Protein AF-A0A3D0SUP3-F1 (afdb_monomer)

Radius of gyration: 14.82 Å; Cα contacts (8 Å, |Δi|>4): 157; chains: 1; bounding box: 38×31×35 Å

Foldseek 3Di:
DQPPQLVVLVVCVVVVVLVVSLVSLVVVVVVCVVVVHQDDLSSLLSNLVSCVSVVVNVSNVVSLVSSVVVCVVCVVVVHDDDLVSQLSSLQVVLVVCVVVVNNVVSLVSLVVSLVSLVPDPVSVVVNVVSVVSNVVD

Sequence (137 aa):
MEVTAEPAIRWLGGQFRYPEAAKLAQQAMACLDRHQVEIPLALLRVAGEACVQVGDTPTARGAYQRALGRLDDLQTQGQTPDTEDHAYLLAVHGRLLIQDGEPDRALEFLEQAKQLLSTDQRFRREHSIVLGDIARI

Mean predicted aligned error: 4.1 Å

Solvent-accessible surface area (backbone atoms only — not comparable to full-atom values): 7253 Å² total; per-residue (Å²): 133,86,81,57,60,53,63,48,32,52,50,30,48,77,67,71,36,31,70,60,15,24,52,50,31,54,50,49,52,52,51,31,56,74,68,72,42,84,77,54,59,69,42,26,52,54,30,18,51,24,18,50,74,66,67,38,53,70,62,15,51,54,27,46,54,53,36,51,56,49,50,54,51,34,51,75,70,72,43,83,72,60,64,65,63,50,26,50,50,30,38,52,48,17,54,48,28,43,76,73,71,36,48,75,65,14,48,58,33,30,51,50,21,38,57,60,30,69,76,42,80,89,33,52,66,62,32,51,51,38,53,55,54,62,75,70,109

pLDDT: mean 91.61, std 8.01, range [41.69, 98.12]

Structure (mmCIF, N/CA/C/O backbone):
data_AF-A0A3D0SUP3-F1
#
_entry.id   AF-A0A3D0SUP3-F1
#
loop_
_atom_site.group_PDB
_atom_site.id
_atom_site.type_symbol
_atom_site.label_atom_id
_atom_site.label_alt_id
_atom_site.label_comp_id
_atom_site.label_asym_id
_atom_site.label_entity_id
_atom_site.label_seq_id
_atom_site.pdbx_PDB_ins_code
_atom_site.Cartn_x
_atom_site.Cartn_y
_atom_site.Cartn_z
_atom_site.occupancy
_atom_site.B_iso_or_equiv
_atom_site.auth_seq_id
_atom_site.auth_comp_id
_atom_site.auth_asym_id
_atom_site.auth_atom_id
_atom_site.pdbx_PDB_model_num
ATOM 1 N N . MET A 1 1 ? 19.799 -7.967 -6.592 1.00 44.19 1 MET A N 1
ATOM 2 C CA . MET A 1 1 ? 19.411 -6.738 -7.331 1.00 44.19 1 MET A CA 1
ATOM 3 C C . MET A 1 1 ? 18.230 -6.026 -6.649 1.00 44.19 1 MET A C 1
ATOM 5 O O . MET A 1 1 ? 17.455 -5.353 -7.311 1.00 44.19 1 MET A O 1
ATOM 9 N N . GLU A 1 2 ? 18.096 -6.122 -5.323 1.00 41.69 2 GLU A N 1
ATOM 10 C CA . GLU A 1 2 ? 16.903 -5.650 -4.592 1.00 41.69 2 GLU A CA 1
ATOM 11 C C . GLU A 1 2 ? 16.929 -4.159 -4.214 1.00 41.69 2 GLU A C 1
ATOM 13 O O . GLU A 1 2 ? 15.942 -3.641 -3.715 1.00 41.69 2 GLU A O 1
ATOM 18 N N . VAL A 1 3 ? 18.021 -3.434 -4.480 1.00 48.75 3 VAL A N 1
ATOM 19 C CA . VAL A 1 3 ? 18.265 -2.115 -3.857 1.00 48.75 3 VAL A CA 1
ATOM 20 C C . VAL A 1 3 ? 17.957 -0.916 -4.777 1.00 48.75 3 VAL A C 1
ATOM 22 O O . VAL A 1 3 ? 18.081 0.226 -4.355 1.00 48.75 3 VAL A O 1
ATOM 25 N N . THR A 1 4 ? 17.550 -1.109 -6.039 1.00 75.19 4 THR A N 1
ATOM 26 C CA . THR A 1 4 ? 17.494 0.020 -7.000 1.00 75.19 4 THR A CA 1
ATOM 27 C C . THR A 1 4 ? 16.101 0.517 -7.369 1.00 75.19 4 THR A C 1
ATOM 29 O O . THR A 1 4 ? 15.959 1.701 -7.662 1.00 75.19 4 THR A O 1
ATOM 32 N N . ALA A 1 5 ? 15.073 -0.335 -7.376 1.00 88.44 5 ALA A N 1
ATOM 33 C CA . ALA A 1 5 ? 13.776 0.059 -7.931 1.00 88.44 5 ALA A CA 1
ATOM 34 C C . ALA A 1 5 ? 12.987 0.983 -6.994 1.00 88.44 5 ALA A C 1
ATOM 36 O O . ALA A 1 5 ? 12.554 2.048 -7.420 1.00 88.44 5 ALA A O 1
ATOM 37 N N . GLU A 1 6 ? 12.831 0.612 -5.721 1.00 92.31 6 GLU A N 1
ATOM 38 C CA . GLU A 1 6 ? 12.016 1.374 -4.765 1.00 92.31 6 GLU A CA 1
ATOM 39 C C . GLU A 1 6 ? 12.529 2.815 -4.555 1.00 92.31 6 GLU A C 1
ATOM 41 O O . GLU A 1 6 ? 11.752 3.749 -4.796 1.00 92.31 6 GLU A O 1
ATOM 46 N N . PRO A 1 7 ? 13.827 3.048 -4.274 1.00 93.19 7 PRO A N 1
ATOM 47 C CA . PRO A 1 7 ? 14.354 4.407 -4.161 1.00 93.19 7 PRO A CA 1
ATOM 48 C C . PRO A 1 7 ? 14.241 5.211 -5.465 1.00 93.19 7 PRO A C 1
ATOM 50 O O .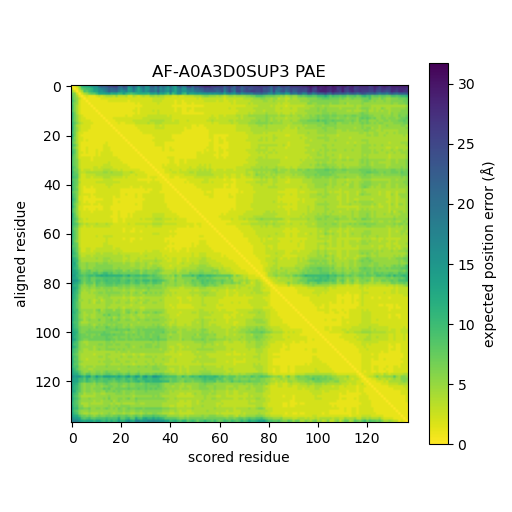 PRO A 1 7 ? 13.971 6.412 -5.430 1.00 93.19 7 PRO A O 1
ATOM 53 N N . ALA A 1 8 ? 14.411 4.567 -6.627 1.00 95.25 8 ALA A N 1
ATOM 54 C CA . ALA A 1 8 ? 14.288 5.231 -7.925 1.00 95.25 8 ALA A CA 1
ATOM 55 C C . ALA A 1 8 ? 12.841 5.644 -8.234 1.00 95.25 8 ALA A C 1
ATOM 57 O O . ALA A 1 8 ? 12.618 6.743 -8.743 1.00 95.25 8 ALA A O 1
ATOM 58 N N . ILE A 1 9 ? 11.857 4.805 -7.893 1.00 96.38 9 ILE A N 1
ATOM 59 C CA . ILE A 1 9 ? 10.429 5.126 -8.029 1.00 96.38 9 ILE A CA 1
ATOM 60 C C . ILE A 1 9 ? 10.084 6.330 -7.147 1.00 96.38 9 ILE A C 1
ATOM 62 O O . ILE A 1 9 ? 9.486 7.290 -7.638 1.00 96.38 9 ILE A O 1
ATOM 66 N N . ARG A 1 10 ? 10.523 6.329 -5.878 1.00 93.94 10 ARG A N 1
ATOM 67 C CA . ARG A 1 10 ? 10.323 7.469 -4.964 1.00 93.94 10 ARG A CA 1
ATOM 68 C C . ARG A 1 10 ? 10.961 8.744 -5.505 1.00 93.94 10 ARG A C 1
ATOM 70 O O . ARG A 1 10 ? 10.321 9.794 -5.506 1.00 93.94 10 ARG A O 1
ATOM 77 N N . TRP A 1 11 ? 12.195 8.657 -6.002 1.00 95.56 11 TRP A N 1
ATOM 78 C CA . TRP A 1 11 ? 12.887 9.803 -6.585 1.00 95.56 11 TRP A CA 1
ATOM 79 C C . TRP A 1 11 ? 12.135 10.369 -7.796 1.00 95.56 11 TRP A C 1
ATOM 81 O O . TRP A 1 11 ? 11.898 11.574 -7.848 1.00 95.56 11 TRP A O 1
ATOM 91 N N . LEU A 1 12 ? 11.688 9.519 -8.730 1.00 97.00 12 LEU A N 1
ATOM 92 C CA . LEU A 1 12 ? 10.888 9.946 -9.886 1.00 97.00 12 LEU A CA 1
ATOM 93 C C . LEU A 1 12 ? 9.582 10.626 -9.453 1.00 97.00 12 LEU A C 1
ATOM 95 O O . LEU A 1 12 ? 9.250 11.691 -9.975 1.00 97.00 12 LEU A O 1
ATOM 99 N N . GLY A 1 13 ? 8.881 10.061 -8.466 1.00 94.62 13 GLY A N 1
ATOM 100 C CA . GLY A 1 13 ? 7.677 10.663 -7.889 1.00 94.62 13 GLY A CA 1
ATOM 101 C C . GLY A 1 13 ? 7.942 12.035 -7.262 1.00 94.62 13 GLY A C 1
ATOM 102 O O . GLY A 1 13 ? 7.185 12.974 -7.499 1.00 94.62 13 GLY A O 1
ATOM 103 N N . GLY A 1 14 ? 9.059 12.189 -6.545 1.00 94.25 14 GLY A N 1
ATOM 104 C CA . GLY A 1 14 ? 9.500 13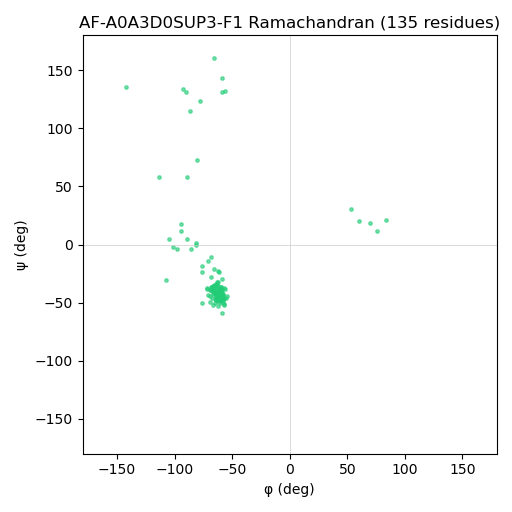.472 -5.987 1.00 94.25 14 GLY A CA 1
ATOM 105 C C . GLY A 1 14 ? 9.874 14.520 -7.042 1.00 94.25 14 GLY A C 1
ATOM 106 O O . GLY A 1 14 ? 9.853 15.712 -6.753 1.00 94.25 14 GLY A O 1
ATOM 107 N N . GLN A 1 15 ? 10.183 14.092 -8.269 1.00 96.69 15 GLN A N 1
ATOM 108 C CA . GLN A 1 15 ? 10.399 14.964 -9.430 1.00 96.69 15 GLN A CA 1
ATOM 109 C C . GLN A 1 15 ? 9.134 15.149 -10.288 1.00 96.69 15 GLN A C 1
ATOM 111 O O . GLN A 1 15 ? 9.231 15.658 -11.402 1.00 96.69 15 GLN A O 1
ATOM 116 N N . PHE A 1 16 ? 7.956 14.732 -9.804 1.00 95.69 16 PHE A N 1
ATOM 117 C CA . PHE A 1 16 ? 6.678 14.793 -10.530 1.00 95.69 16 PHE A CA 1
ATOM 118 C C . PHE A 1 16 ? 6.666 13.989 -11.848 1.00 95.69 16 PHE A C 1
ATOM 120 O O . PHE A 1 16 ? 5.822 14.199 -12.719 1.00 95.69 16 PHE A O 1
ATOM 127 N N . ARG A 1 17 ? 7.583 13.025 -11.999 1.00 97.94 17 ARG A N 1
ATOM 128 C CA . ARG A 1 17 ? 7.706 12.144 -13.173 1.00 97.94 17 ARG A CA 1
ATOM 129 C C . ARG A 1 17 ? 6.846 10.893 -13.009 1.00 97.94 17 ARG A C 1
ATOM 131 O O . ARG A 1 17 ? 7.344 9.766 -12.977 1.00 97.94 17 ARG A O 1
ATOM 138 N N . TYR A 1 18 ? 5.545 11.106 -12.821 1.00 97.00 18 TYR A N 1
ATOM 139 C CA . TYR A 1 18 ? 4.597 10.047 -12.466 1.00 97.00 18 TYR A CA 1
ATOM 140 C C . TYR A 1 18 ? 4.474 8.935 -13.519 1.00 97.00 18 TYR A C 1
ATOM 142 O O . TYR A 1 18 ? 4.508 7.768 -13.124 1.00 97.00 18 TYR A O 1
ATOM 150 N N . PRO A 1 19 ? 4.409 9.229 -14.837 1.00 98.12 19 PRO A N 1
ATOM 151 C CA . PRO A 1 19 ? 4.370 8.182 -15.857 1.00 98.12 19 PRO A CA 1
ATOM 152 C C . PRO A 1 19 ? 5.603 7.275 -15.823 1.00 98.12 19 PRO A C 1
ATOM 154 O O . PRO A 1 19 ? 5.486 6.055 -15.942 1.00 98.12 19 PRO A O 1
ATOM 157 N N . GLU A 1 20 ? 6.794 7.842 -15.621 1.00 98.12 20 GLU A N 1
ATOM 158 C CA . GLU A 1 20 ? 8.022 7.057 -15.520 1.00 98.12 20 GLU A CA 1
ATOM 159 C C . GLU A 1 20 ? 8.104 6.264 -14.217 1.00 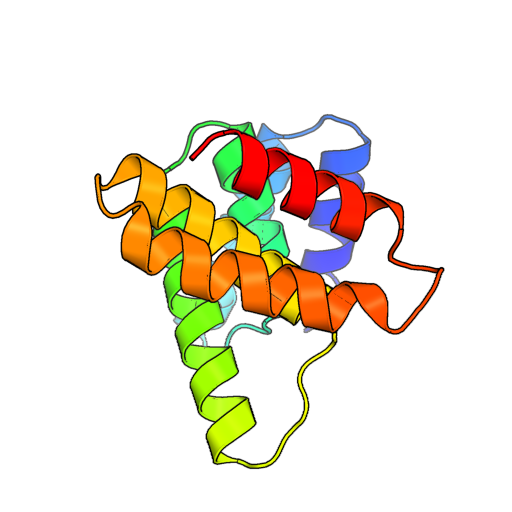98.12 20 GLU A C 1
ATOM 161 O O . GLU A 1 20 ? 8.539 5.113 -14.247 1.00 98.12 20 GLU A O 1
ATOM 166 N N . ALA A 1 21 ? 7.658 6.840 -13.096 1.00 97.75 21 ALA A N 1
ATOM 167 C CA . ALA A 1 21 ? 7.588 6.140 -11.817 1.00 97.75 21 ALA A CA 1
ATOM 168 C C . ALA A 1 21 ? 6.667 4.912 -11.907 1.00 97.75 21 ALA A C 1
ATOM 170 O O . ALA A 1 21 ? 7.072 3.813 -11.527 1.00 97.75 21 ALA A O 1
ATOM 171 N N . ALA A 1 22 ? 5.467 5.076 -12.474 1.00 97.88 22 ALA A N 1
ATOM 172 C CA . ALA A 1 22 ? 4.500 3.992 -12.646 1.00 97.88 22 ALA A CA 1
ATOM 173 C C . ALA A 1 22 ? 5.031 2.903 -13.587 1.00 97.88 22 ALA A C 1
ATOM 175 O O . ALA A 1 22 ? 4.957 1.713 -13.279 1.00 97.88 22 ALA A O 1
ATOM 176 N N . LYS A 1 23 ? 5.654 3.301 -14.704 1.00 97.94 23 LYS A N 1
ATOM 177 C CA . LYS A 1 23 ? 6.277 2.358 -15.638 1.00 97.94 23 LYS A CA 1
ATOM 178 C C . LYS A 1 23 ? 7.394 1.552 -14.972 1.00 97.94 23 LYS A C 1
ATOM 180 O O . LYS A 1 23 ? 7.442 0.334 -15.135 1.00 97.94 23 LYS A O 1
ATOM 185 N N . LEU A 1 24 ? 8.280 2.209 -14.220 1.00 97.38 24 LEU A N 1
ATOM 186 C CA . LEU A 1 24 ? 9.366 1.533 -13.509 1.00 97.38 24 LEU A CA 1
ATOM 187 C C . LEU A 1 24 ? 8.823 0.578 -12.440 1.00 97.38 24 LEU A C 1
ATOM 189 O O . LEU A 1 24 ? 9.303 -0.549 -12.333 1.00 97.38 24 LEU A O 1
ATOM 193 N N . ALA A 1 25 ? 7.799 0.997 -11.696 1.00 96.88 25 ALA A N 1
ATOM 194 C CA . ALA A 1 25 ? 7.118 0.165 -10.714 1.00 96.88 25 ALA A CA 1
ATOM 195 C C . ALA A 1 25 ? 6.551 -1.121 -11.330 1.00 96.88 25 ALA A C 1
ATOM 197 O O . ALA A 1 25 ? 6.868 -2.218 -10.871 1.00 96.88 25 ALA A O 1
ATOM 198 N N . GLN A 1 26 ? 5.780 -1.002 -12.412 1.00 97.25 26 GLN A N 1
ATOM 199 C CA . GLN A 1 26 ? 5.224 -2.151 -13.132 1.00 97.25 26 GLN A CA 1
ATOM 200 C C . GLN A 1 26 ? 6.320 -3.088 -13.652 1.00 97.25 26 GLN A C 1
ATOM 202 O O . GLN A 1 26 ? 6.219 -4.306 -13.510 1.00 97.25 26 GLN A O 1
ATOM 207 N N . GLN A 1 27 ? 7.393 -2.532 -14.222 1.00 96.88 27 GLN A N 1
ATOM 208 C CA . GLN A 1 27 ? 8.522 -3.315 -14.725 1.00 96.88 27 GLN A CA 1
ATOM 209 C C . GLN A 1 27 ? 9.262 -4.055 -13.608 1.00 96.88 27 GLN A C 1
ATOM 211 O O . GLN A 1 27 ? 9.635 -5.213 -13.794 1.00 96.88 27 GLN A O 1
ATOM 216 N N . ALA A 1 28 ? 9.461 -3.412 -12.458 1.00 96.19 28 ALA A N 1
ATOM 217 C CA . ALA A 1 28 ? 10.099 -4.023 -11.301 1.00 96.19 28 ALA A CA 1
ATOM 218 C C . ALA A 1 28 ? 9.252 -5.175 -10.744 1.00 96.19 28 ALA A C 1
ATOM 220 O O . ALA A 1 28 ? 9.779 -6.272 -10.556 1.00 96.19 28 ALA A O 1
ATOM 221 N N . MET A 1 29 ? 7.943 -4.961 -10.566 1.00 95.94 29 MET A N 1
ATOM 222 C CA . MET A 1 29 ? 7.031 -6.011 -10.105 1.00 95.94 29 MET A CA 1
ATOM 223 C C . MET A 1 29 ? 6.998 -7.195 -11.079 1.00 95.94 29 MET A C 1
ATOM 225 O O . MET A 1 29 ? 7.226 -8.330 -10.672 1.00 95.94 29 MET A O 1
ATOM 229 N N . ALA A 1 30 ? 6.836 -6.932 -12.379 1.00 95.88 30 ALA A N 1
ATOM 230 C CA . ALA A 1 30 ? 6.818 -7.977 -13.401 1.00 95.88 30 ALA A CA 1
ATOM 231 C C . ALA A 1 30 ? 8.147 -8.749 -13.498 1.00 95.88 30 ALA A C 1
ATOM 233 O O . ALA A 1 30 ? 8.158 -9.932 -13.841 1.00 95.88 30 ALA A O 1
ATOM 234 N N . CYS A 1 31 ? 9.277 -8.089 -13.224 1.00 95.50 31 CYS A N 1
ATOM 235 C CA . CYS A 1 31 ? 10.584 -8.737 -13.171 1.00 95.50 31 CYS A CA 1
ATOM 236 C C . CYS A 1 31 ? 10.647 -9.747 -12.019 1.00 95.50 31 CYS A C 1
ATOM 238 O O . CYS A 1 31 ? 10.990 -10.906 -12.243 1.00 95.50 31 CYS A O 1
ATOM 240 N N . LEU A 1 32 ? 10.266 -9.331 -10.810 1.00 94.69 32 LEU A N 1
ATOM 241 C CA . LEU A 1 32 ? 10.265 -10.203 -9.634 1.00 94.69 32 LEU A CA 1
ATOM 242 C C . LEU A 1 32 ? 9.279 -11.364 -9.795 1.00 94.69 32 LEU A C 1
ATOM 244 O O . LEU A 1 32 ? 9.663 -12.511 -9.578 1.00 94.69 32 LEU A O 1
ATOM 248 N N . ASP A 1 33 ? 8.075 -11.092 -10.307 1.00 94.81 33 ASP A N 1
ATOM 249 C CA . ASP A 1 33 ? 7.071 -12.121 -10.598 1.00 94.81 33 ASP A CA 1
ATOM 250 C C . ASP A 1 33 ? 7.592 -13.166 -11.592 1.00 94.81 33 ASP A C 1
ATOM 252 O O . ASP A 1 33 ? 7.457 -14.370 -11.368 1.00 94.81 33 ASP A O 1
ATOM 256 N N . ARG A 1 34 ? 8.258 -12.730 -12.671 1.00 96.62 34 ARG A N 1
ATOM 257 C CA . ARG A 1 34 ? 8.864 -13.640 -13.656 1.00 96.62 34 ARG A CA 1
ATOM 258 C C . ARG A 1 34 ? 9.913 -14.553 -13.027 1.00 96.62 34 ARG A C 1
ATOM 260 O O . ARG A 1 34 ? 10.043 -15.703 -13.437 1.00 96.62 34 ARG A O 1
ATOM 267 N N . HIS A 1 35 ? 10.670 -14.034 -12.069 1.00 95.06 35 HIS A N 1
ATOM 268 C CA . HIS A 1 35 ? 11.704 -14.784 -11.365 1.00 95.06 35 HIS A CA 1
ATOM 269 C C . HIS A 1 35 ? 11.182 -15.515 -10.123 1.00 95.06 35 HIS A C 1
ATOM 271 O O . HIS A 1 35 ? 11.984 -16.130 -9.427 1.00 95.06 35 HIS A O 1
ATOM 277 N N . GLN A 1 36 ? 9.866 -15.479 -9.867 1.00 93.81 36 GLN A N 1
ATOM 278 C CA . GLN A 1 36 ? 9.229 -16.062 -8.682 1.00 93.81 36 GLN A CA 1
ATOM 279 C C . GLN A 1 36 ? 9.872 -15.581 -7.373 1.00 93.81 36 GLN A C 1
ATOM 281 O O . GLN A 1 36 ? 9.924 -16.304 -6.381 1.00 93.81 36 GLN A O 1
ATOM 286 N N . VAL A 1 37 ? 10.384 -14.350 -7.386 1.00 91.75 37 VAL A N 1
ATOM 287 C CA . VAL A 1 37 ? 10.932 -13.693 -6.205 1.00 91.75 37 VAL A CA 1
ATOM 288 C C . VAL A 1 37 ? 9.797 -12.938 -5.539 1.00 91.75 37 VAL A C 1
ATOM 290 O O . VAL A 1 37 ? 9.057 -12.199 -6.192 1.00 91.75 37 VAL A O 1
ATOM 293 N N . GLU A 1 38 ? 9.660 -13.127 -4.232 1.00 90.06 38 GLU A N 1
ATOM 294 C CA . GLU A 1 38 ? 8.684 -12.394 -3.442 1.0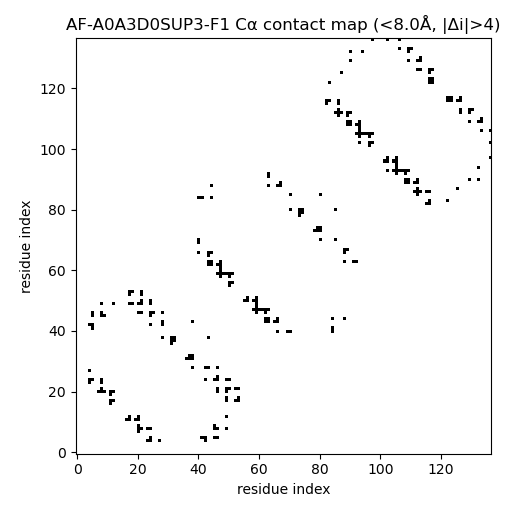0 90.06 38 GLU A CA 1
ATOM 295 C C . GLU A 1 38 ? 8.938 -10.884 -3.544 1.00 90.06 38 GLU A C 1
ATOM 297 O O . GLU A 1 38 ? 10.067 -10.416 -3.395 1.00 90.06 38 GLU A O 1
ATOM 302 N N . ILE A 1 39 ? 7.887 -10.111 -3.822 1.00 91.56 39 ILE A N 1
ATOM 303 C CA . ILE A 1 39 ? 8.018 -8.661 -3.958 1.00 91.56 39 ILE A CA 1
ATOM 304 C C . ILE A 1 39 ? 8.101 -8.036 -2.562 1.00 91.56 39 ILE A C 1
ATOM 306 O O . ILE A 1 39 ? 7.164 -8.207 -1.778 1.00 91.56 39 ILE A O 1
ATOM 310 N N . PRO A 1 40 ? 9.160 -7.265 -2.253 1.00 89.19 40 PRO A N 1
ATOM 311 C CA . PRO A 1 40 ? 9.271 -6.589 -0.970 1.00 89.19 40 PRO A CA 1
ATOM 312 C C . PRO A 1 40 ? 8.103 -5.635 -0.717 1.00 89.19 40 PRO A C 1
ATOM 314 O O . PRO A 1 40 ? 7.651 -4.924 -1.619 1.00 89.19 40 PRO A O 1
ATOM 317 N N . LEU A 1 41 ? 7.670 -5.560 0.541 1.00 88.94 41 LEU A N 1
ATOM 318 C CA . LEU A 1 41 ? 6.547 -4.730 0.978 1.00 88.94 41 LEU A CA 1
ATOM 319 C C . LEU A 1 41 ? 6.714 -3.249 0.586 1.00 88.94 41 LEU A C 1
ATOM 321 O O . LEU A 1 41 ? 5.804 -2.647 0.015 1.00 88.94 41 LEU A O 1
ATOM 325 N N . ALA A 1 42 ? 7.912 -2.695 0.791 1.00 88.50 42 ALA A N 1
ATOM 326 C CA . ALA A 1 42 ? 8.241 -1.323 0.409 1.00 88.50 42 ALA A CA 1
ATOM 327 C C . ALA A 1 42 ? 8.080 -1.074 -1.103 1.00 88.50 42 ALA A C 1
ATOM 329 O O . ALA A 1 42 ? 7.619 -0.004 -1.506 1.00 88.50 42 ALA A O 1
ATOM 330 N N . LEU A 1 43 ? 8.409 -2.062 -1.949 1.00 92.38 43 LEU A N 1
ATOM 331 C CA . LEU A 1 43 ? 8.238 -1.956 -3.399 1.00 92.38 43 LEU A CA 1
ATOM 332 C C . LEU A 1 43 ? 6.756 -1.992 -3.788 1.00 92.38 43 LEU A C 1
ATOM 334 O O . LEU A 1 43 ? 6.333 -1.178 -4.606 1.00 92.38 43 LEU A O 1
ATOM 338 N N . LEU A 1 44 ? 5.959 -2.882 -3.187 1.00 93.38 44 LEU A N 1
ATOM 339 C CA . LEU A 1 44 ? 4.510 -2.926 -3.417 1.00 93.38 44 LEU A CA 1
ATOM 340 C C . LEU A 1 44 ? 3.844 -1.598 -3.040 1.00 93.38 44 LEU A C 1
ATOM 342 O O . LEU A 1 44 ? 3.005 -1.099 -3.791 1.00 93.38 44 LEU A O 1
ATOM 346 N N . ARG A 1 45 ? 4.271 -0.987 -1.927 1.00 91.38 45 ARG A N 1
ATOM 347 C CA . ARG A 1 45 ? 3.782 0.324 -1.493 1.00 91.38 45 ARG A CA 1
ATOM 348 C C . ARG A 1 45 ? 4.035 1.405 -2.541 1.00 91.38 45 ARG A C 1
ATOM 350 O O . ARG A 1 45 ? 3.091 2.031 -3.020 1.00 91.38 45 ARG A O 1
ATOM 357 N N . VAL A 1 46 ? 5.299 1.618 -2.915 1.00 93.19 46 VAL A N 1
ATOM 358 C CA . VAL A 1 46 ? 5.655 2.699 -3.853 1.00 93.19 46 VAL A CA 1
ATOM 359 C C . VAL A 1 46 ? 5.135 2.431 -5.263 1.00 93.19 46 VAL A C 1
ATOM 361 O O . VAL A 1 46 ? 4.851 3.370 -6.005 1.00 93.19 46 VAL A O 1
ATOM 364 N N . ALA A 1 47 ? 4.975 1.161 -5.641 1.00 95.12 47 ALA A N 1
ATOM 365 C CA . ALA A 1 47 ? 4.366 0.786 -6.906 1.00 95.12 47 ALA A CA 1
ATOM 366 C C . ALA A 1 47 ? 2.881 1.147 -6.946 1.00 95.12 47 ALA A C 1
ATOM 368 O O . ALA A 1 47 ? 2.426 1.753 -7.920 1.00 95.12 47 ALA A O 1
ATOM 369 N N . GLY A 1 48 ? 2.145 0.827 -5.879 1.00 94.12 48 GLY A N 1
ATOM 370 C CA . GLY A 1 48 ? 0.753 1.228 -5.733 1.00 94.12 48 GLY A CA 1
ATOM 371 C C . GLY A 1 48 ? 0.593 2.746 -5.790 1.00 94.12 48 GLY A C 1
ATOM 372 O O . GLY A 1 48 ? -0.237 3.245 -6.549 1.00 94.12 48 GLY A O 1
ATOM 373 N N . GLU A 1 49 ? 1.438 3.486 -5.068 1.00 92.69 49 GLU A N 1
ATOM 374 C CA . GLU A 1 49 ? 1.444 4.954 -5.075 1.00 92.69 49 GLU A CA 1
ATOM 375 C C . GLU A 1 49 ? 1.643 5.519 -6.477 1.00 92.69 49 GLU A C 1
ATOM 377 O O . GLU A 1 49 ? 0.856 6.350 -6.934 1.00 92.69 49 GLU A O 1
ATOM 382 N N . ALA A 1 50 ? 2.678 5.048 -7.174 1.00 95.81 50 ALA A N 1
ATOM 383 C CA . ALA A 1 50 ? 2.999 5.511 -8.514 1.00 95.81 50 ALA A CA 1
ATOM 384 C C . ALA A 1 50 ? 1.853 5.235 -9.501 1.00 95.81 50 ALA A C 1
ATOM 386 O O . ALA A 1 50 ? 1.532 6.096 -10.319 1.00 95.81 50 ALA A O 1
ATOM 387 N N . CYS A 1 51 ? 1.194 4.077 -9.392 1.00 96.25 51 CYS A N 1
ATOM 388 C CA . CYS A 1 51 ? 0.051 3.726 -10.235 1.00 96.25 51 CYS A CA 1
ATOM 389 C C . CYS A 1 51 ? -1.180 4.601 -9.939 1.00 96.25 51 CYS A C 1
ATOM 391 O O . CYS A 1 51 ? -1.843 5.056 -10.872 1.00 96.25 51 CYS A O 1
ATOM 393 N N . VAL A 1 52 ? -1.448 4.931 -8.667 1.00 92.69 52 VAL A N 1
ATOM 394 C CA . VAL A 1 52 ? -2.520 5.878 -8.298 1.00 92.69 52 VAL A CA 1
ATOM 395 C C . VAL A 1 52 ? -2.286 7.254 -8.922 1.00 92.69 52 VAL A C 1
ATOM 397 O O . VAL A 1 52 ? -3.227 7.839 -9.455 1.00 92.69 52 VAL A O 1
ATOM 400 N N . GLN A 1 53 ? -1.047 7.762 -8.910 1.00 93.94 53 GLN A N 1
ATOM 401 C CA . GLN A 1 53 ? -0.722 9.090 -9.459 1.00 93.94 53 GLN A CA 1
ATOM 402 C C . GLN A 1 53 ? -1.011 9.225 -10.960 1.00 93.94 53 GLN A C 1
ATOM 404 O O . GLN A 1 53 ? -1.215 10.334 -11.448 1.00 93.94 53 GLN A O 1
ATOM 409 N N . VAL A 1 54 ? -1.045 8.112 -11.694 1.00 96.38 54 VAL A N 1
ATOM 410 C CA . VAL A 1 54 ? -1.361 8.090 -13.131 1.00 96.38 54 VAL A CA 1
ATOM 411 C C . VAL A 1 54 ? -2.770 7.573 -13.432 1.00 96.38 54 VAL A C 1
ATOM 413 O O . VAL A 1 54 ? -3.127 7.421 -14.597 1.00 96.38 54 VAL A O 1
ATOM 416 N N . GLY A 1 55 ? -3.579 7.303 -12.403 1.00 92.94 55 GLY A N 1
ATOM 417 C CA . GLY A 1 55 ? -4.940 6.784 -12.553 1.00 92.94 55 GLY A CA 1
ATOM 418 C C . GLY A 1 55 ? -5.028 5.295 -12.912 1.00 92.94 55 GLY A C 1
ATOM 419 O O . GLY A 1 55 ? -6.114 4.823 -13.243 1.00 92.94 55 GLY A O 1
ATOM 420 N N . ASP A 1 56 ? -3.931 4.537 -12.823 1.00 95.06 56 ASP A N 1
ATOM 421 C CA . ASP A 1 56 ? -3.929 3.081 -13.010 1.00 95.06 56 ASP A CA 1
ATOM 422 C C . ASP A 1 56 ? -4.400 2.380 -11.726 1.00 95.06 56 ASP A C 1
ATOM 424 O O . ASP A 1 56 ? -3.631 1.807 -10.946 1.00 95.06 56 ASP A O 1
ATOM 428 N N . THR A 1 57 ? -5.705 2.486 -11.478 1.00 89.94 57 THR A N 1
ATOM 429 C CA . THR A 1 57 ? -6.347 1.932 -10.285 1.00 89.94 57 THR A CA 1
ATOM 430 C C . THR A 1 57 ? -6.308 0.400 -10.213 1.00 89.94 57 THR A C 1
ATOM 432 O O . THR A 1 57 ? -6.118 -0.098 -9.099 1.00 89.94 57 THR A O 1
ATOM 435 N N . PRO A 1 58 ? -6.414 -0.381 -11.315 1.00 92.56 58 PRO A N 1
ATOM 436 C CA . PRO A 1 58 ? -6.313 -1.838 -11.235 1.00 92.56 58 PRO A CA 1
ATOM 437 C C . PRO A 1 58 ? -4.936 -2.312 -10.763 1.00 92.56 58 PRO A C 1
ATOM 439 O O . PRO A 1 58 ? -4.856 -3.125 -9.840 1.00 92.56 58 PRO A O 1
ATOM 442 N N . THR A 1 59 ? -3.850 -1.777 -11.336 1.00 93.56 59 THR A N 1
ATOM 443 C CA . THR A 1 59 ? -2.490 -2.159 -10.925 1.00 93.56 59 THR A CA 1
ATOM 444 C 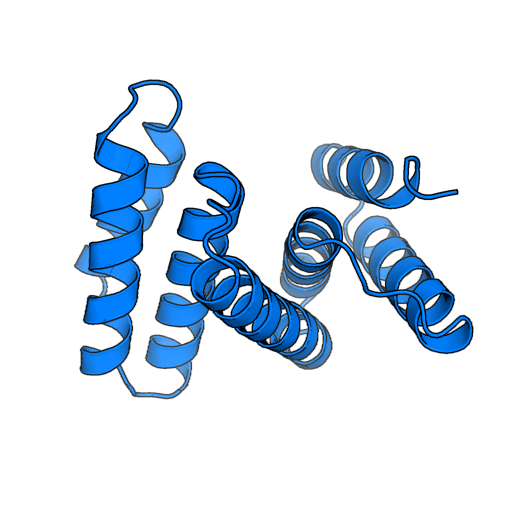C . THR A 1 59 ? -2.214 -1.731 -9.488 1.00 93.56 59 THR A C 1
ATOM 446 O O . THR A 1 59 ? -1.660 -2.509 -8.710 1.00 93.56 59 THR A O 1
ATOM 449 N N . ALA A 1 60 ? -2.646 -0.523 -9.108 1.00 92.62 60 ALA A N 1
ATOM 450 C CA . ALA A 1 60 ? -2.504 -0.044 -7.739 1.00 92.62 60 ALA A CA 1
ATOM 451 C C . ALA A 1 60 ? -3.198 -0.973 -6.735 1.00 92.62 60 ALA A C 1
ATOM 453 O O . ALA A 1 60 ? -2.583 -1.408 -5.763 1.00 92.62 60 ALA A O 1
ATOM 454 N N . ARG A 1 61 ? -4.461 -1.328 -6.998 1.00 90.62 61 ARG A N 1
ATOM 455 C CA . ARG A 1 61 ? -5.238 -2.234 -6.145 1.00 90.62 61 ARG A CA 1
ATOM 456 C C . ARG A 1 61 ? -4.561 -3.597 -6.015 1.00 90.62 61 ARG A C 1
ATOM 458 O O . ARG A 1 61 ? -4.440 -4.092 -4.898 1.00 90.62 61 ARG A O 1
ATOM 465 N N . GLY A 1 62 ? -4.065 -4.160 -7.117 1.00 93.25 62 GLY A N 1
ATOM 466 C CA . GLY A 1 62 ? -3.325 -5.423 -7.096 1.00 93.25 62 GLY A CA 1
ATOM 467 C C . GLY A 1 62 ? -2.051 -5.354 -6.247 1.00 93.25 62 GLY A C 1
ATOM 468 O O . GLY A 1 62 ? -1.790 -6.261 -5.457 1.00 93.25 62 GLY A O 1
ATOM 469 N N . ALA A 1 63 ? -1.284 -4.265 -6.348 1.00 94.56 63 ALA A N 1
ATOM 470 C CA . ALA A 1 63 ? -0.093 -4.060 -5.524 1.00 94.56 63 ALA A CA 1
ATOM 471 C C . ALA A 1 63 ? -0.443 -3.982 -4.027 1.00 94.56 63 ALA A C 1
ATOM 473 O O . ALA A 1 63 ? 0.180 -4.664 -3.212 1.00 94.56 63 ALA A O 1
ATOM 474 N N . TYR A 1 64 ? -1.478 -3.219 -3.664 1.00 92.31 64 TYR A N 1
ATOM 475 C CA . TYR A 1 64 ? -1.907 -3.084 -2.271 1.00 92.31 64 TYR A CA 1
ATOM 476 C C . TYR A 1 64 ? -2.482 -4.379 -1.690 1.00 92.31 64 TYR A C 1
ATOM 478 O O . TYR A 1 64 ? -2.160 -4.723 -0.559 1.00 92.31 64 TYR A O 1
ATOM 486 N N . GLN A 1 65 ? -3.267 -5.140 -2.457 1.00 91.19 65 GLN A N 1
ATOM 487 C CA . GLN A 1 65 ? -3.781 -6.444 -2.018 1.00 91.19 65 GLN A CA 1
ATOM 488 C C . GLN A 1 65 ? -2.650 -7.428 -1.706 1.00 91.19 65 GLN A C 1
ATOM 490 O O . GLN A 1 65 ? -2.679 -8.104 -0.680 1.00 91.19 65 GLN A O 1
ATOM 495 N N . ARG A 1 66 ? -1.620 -7.470 -2.557 1.00 93.31 66 ARG A N 1
ATOM 496 C CA . ARG A 1 66 ? -0.425 -8.286 -2.304 1.00 93.31 66 ARG A CA 1
ATOM 497 C C . ARG A 1 66 ? 0.332 -7.814 -1.065 1.00 93.31 66 ARG A C 1
ATOM 499 O O . ARG A 1 66 ? 0.834 -8.640 -0.312 1.00 93.31 66 ARG A O 1
ATOM 506 N N . ALA A 1 67 ? 0.403 -6.502 -0.846 1.00 92.88 67 ALA A N 1
ATOM 507 C CA . ALA A 1 67 ? 1.081 -5.939 0.314 1.00 92.88 67 ALA A CA 1
ATOM 508 C C . ALA A 1 67 ? 0.361 -6.285 1.626 1.00 92.88 67 ALA A C 1
ATOM 510 O O . ALA A 1 67 ? 1.024 -6.624 2.599 1.00 92.88 67 ALA A O 1
ATOM 511 N N . LEU A 1 68 ? -0.977 -6.264 1.634 1.00 89.31 68 LEU A N 1
ATOM 512 C CA . LEU A 1 68 ? -1.786 -6.694 2.779 1.00 89.31 68 LEU A CA 1
ATOM 513 C C . LEU A 1 68 ? -1.578 -8.178 3.087 1.00 89.31 68 LEU A C 1
ATOM 515 O O . LEU A 1 68 ? -1.257 -8.509 4.221 1.00 89.31 68 LEU A O 1
ATOM 519 N N . GLY A 1 69 ? -1.633 -9.050 2.072 1.00 89.94 69 GLY A N 1
ATOM 520 C CA . GLY A 1 69 ? -1.330 -10.472 2.270 1.00 89.94 69 GLY A CA 1
ATOM 521 C C . GLY A 1 69 ? 0.068 -10.691 2.860 1.00 89.94 69 GLY A C 1
ATOM 522 O O . GLY A 1 69 ? 0.250 -11.509 3.757 1.00 89.94 69 GLY A O 1
ATOM 523 N N . ARG A 1 70 ? 1.053 -9.885 2.441 1.00 88.81 70 ARG A N 1
ATOM 524 C CA . ARG A 1 70 ? 2.404 -9.953 3.006 1.00 88.81 70 ARG A CA 1
ATOM 525 C C . ARG A 1 70 ? 2.469 -9.496 4.465 1.00 88.81 70 ARG A C 1
ATOM 527 O O . ARG A 1 70 ? 3.244 -10.072 5.225 1.00 88.81 70 ARG A O 1
ATOM 534 N N . LEU A 1 71 ? 1.698 -8.481 4.860 1.00 87.38 71 LEU A N 1
ATOM 535 C CA . LEU A 1 71 ? 1.599 -8.065 6.264 1.00 87.38 71 LEU A CA 1
ATOM 536 C C . LEU A 1 71 ? 1.027 -9.186 7.130 1.00 87.38 71 LEU A C 1
ATOM 538 O O . LEU A 1 71 ? 1.599 -9.470 8.182 1.00 87.38 71 LEU A O 1
ATOM 542 N N . ASP A 1 72 ? -0.034 -9.846 6.668 1.00 85.75 72 ASP A N 1
ATOM 543 C CA . ASP A 1 72 ? -0.660 -10.964 7.381 1.00 85.75 72 ASP A CA 1
ATOM 544 C C . ASP A 1 72 ? 0.330 -12.128 7.570 1.00 85.75 72 ASP A C 1
ATOM 546 O O . ASP A 1 72 ? 0.442 -12.703 8.660 1.00 85.75 72 ASP A O 1
ATOM 550 N N . ASP A 1 73 ? 1.125 -12.432 6.538 1.00 88.38 73 ASP A N 1
ATOM 551 C CA . ASP A 1 73 ? 2.179 -13.447 6.608 1.00 88.38 73 ASP A CA 1
ATOM 552 C C . ASP A 1 73 ? 3.270 -13.076 7.621 1.00 88.38 73 ASP A C 1
ATOM 554 O O . ASP A 1 73 ? 3.684 -13.915 8.425 1.00 88.38 73 ASP A O 1
ATOM 558 N N . LEU A 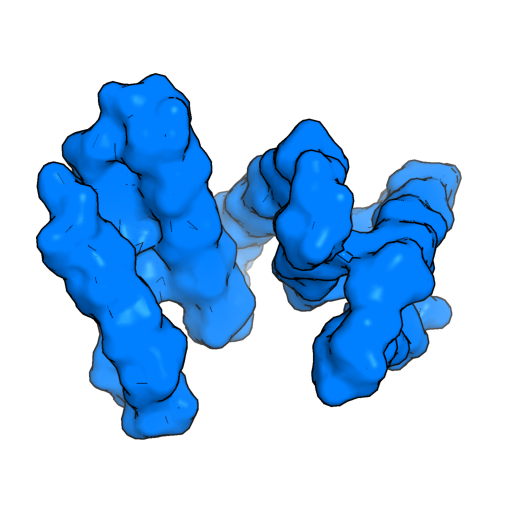1 74 ? 3.734 -11.819 7.612 1.00 87.69 74 LEU A N 1
ATOM 559 C CA . LEU A 1 74 ? 4.741 -11.329 8.562 1.00 87.69 74 LEU A CA 1
ATOM 560 C C . LEU A 1 74 ? 4.231 -11.431 10.004 1.00 87.69 74 LEU A C 1
ATOM 562 O O . LEU A 1 74 ? 4.941 -11.945 10.870 1.00 87.69 74 LEU A O 1
ATOM 566 N N . GLN A 1 75 ? 2.988 -11.015 10.253 1.00 83.69 75 GLN A N 1
ATOM 567 C CA . GLN A 1 75 ? 2.357 -11.110 11.569 1.00 83.69 75 GLN A CA 1
ATOM 568 C C . GLN A 1 75 ? 2.234 -12.565 12.037 1.00 83.69 75 GLN A C 1
ATOM 570 O O . GLN A 1 75 ? 2.586 -12.879 13.175 1.00 83.69 75 GLN A O 1
ATOM 575 N N . THR A 1 76 ? 1.813 -13.472 11.151 1.00 87.62 76 THR A N 1
ATOM 576 C CA . THR A 1 76 ? 1.711 -14.913 11.443 1.00 87.62 76 THR A CA 1
ATOM 577 C C . THR A 1 76 ? 3.076 -15.527 11.769 1.00 87.62 76 THR A C 1
ATOM 579 O O . THR A 1 76 ? 3.182 -16.431 12.597 1.00 87.62 76 THR A O 1
ATOM 582 N N . GLN A 1 77 ? 4.142 -15.007 11.161 1.00 89.50 77 GLN A N 1
ATOM 583 C CA . GLN A 1 77 ? 5.529 -15.402 11.419 1.00 89.50 77 GLN A CA 1
ATOM 584 C C . GLN A 1 77 ? 6.132 -14.727 12.666 1.00 89.50 77 GLN A C 1
ATOM 586 O O . GLN A 1 77 ? 7.304 -14.950 12.973 1.00 89.50 77 GLN A O 1
ATOM 591 N N . GLY A 1 78 ? 5.363 -13.904 13.389 1.00 86.88 78 GLY A N 1
ATOM 592 C CA . GLY A 1 78 ? 5.828 -13.159 14.562 1.00 86.88 78 GLY A CA 1
ATOM 593 C C . GLY A 1 78 ? 6.812 -12.035 14.227 1.00 86.88 78 GLY A C 1
ATOM 594 O O . GLY A 1 78 ? 7.556 -11.591 15.101 1.00 86.88 78 GLY A O 1
ATOM 595 N N . GLN A 1 79 ? 6.850 -11.594 12.969 1.00 86.19 79 GLN A N 1
ATOM 596 C CA . GLN A 1 79 ? 7.690 -10.495 12.513 1.00 86.19 79 GLN A CA 1
ATOM 597 C C . GLN A 1 79 ? 6.910 -9.185 12.574 1.00 86.19 79 GLN A C 1
ATOM 599 O O . GLN A 1 79 ? 5.775 -9.091 12.110 1.00 86.19 79 GLN A O 1
ATOM 604 N N . THR A 1 80 ? 7.543 -8.151 13.124 1.00 81.38 80 THR A N 1
ATOM 605 C CA . THR A 1 80 ? 6.968 -6.807 13.146 1.00 81.38 80 THR A CA 1
ATOM 606 C C . THR A 1 80 ? 7.325 -6.093 11.841 1.00 81.38 80 THR A C 1
ATOM 608 O O . THR A 1 80 ? 8.512 -5.852 11.607 1.00 81.38 80 THR A O 1
ATOM 611 N N . PRO A 1 81 ? 6.345 -5.758 10.983 1.00 82.06 81 PRO A N 1
ATOM 612 C CA . PRO A 1 81 ? 6.599 -4.955 9.793 1.00 82.06 81 PRO A CA 1
ATOM 613 C C . PRO A 1 81 ? 7.036 -3.534 10.171 1.00 82.06 81 PRO A C 1
ATOM 615 O O . PRO A 1 81 ? 6.782 -3.069 11.284 1.00 82.06 81 PRO A O 1
ATOM 618 N N . ASP A 1 82 ? 7.669 -2.835 9.228 1.00 86.94 82 ASP A N 1
ATOM 619 C CA . ASP A 1 82 ? 7.977 -1.414 9.396 1.00 86.94 82 ASP A CA 1
ATOM 620 C C . ASP A 1 82 ? 6.696 -0.613 9.686 1.00 86.94 82 ASP A C 1
ATOM 622 O O . ASP A 1 82 ? 5.676 -0.784 9.014 1.00 86.94 82 ASP A O 1
ATOM 626 N N . THR A 1 83 ? 6.744 0.245 10.709 1.00 88.50 83 THR A N 1
ATOM 627 C CA . THR A 1 83 ? 5.569 0.972 11.206 1.00 88.50 83 THR A CA 1
ATOM 628 C C . THR A 1 83 ? 4.963 1.890 10.149 1.00 88.50 83 THR A C 1
ATOM 630 O O . THR A 1 83 ? 3.737 1.964 10.046 1.00 88.50 83 THR A O 1
ATOM 633 N N . GLU A 1 84 ? 5.796 2.596 9.379 1.00 87.25 84 GLU A N 1
ATOM 634 C CA . GLU A 1 84 ? 5.323 3.554 8.379 1.00 87.25 84 GLU A CA 1
ATOM 635 C C . GLU A 1 84 ? 4.655 2.816 7.225 1.00 87.25 84 GLU A C 1
ATOM 637 O O . GLU A 1 84 ? 3.518 3.129 6.864 1.00 87.25 84 GLU A O 1
ATOM 642 N N . ASP A 1 85 ? 5.325 1.792 6.691 1.00 85.06 85 ASP A N 1
ATOM 643 C CA . ASP A 1 85 ? 4.779 1.005 5.591 1.00 85.06 85 ASP A CA 1
ATOM 644 C C . ASP A 1 85 ? 3.492 0.270 6.012 1.00 85.06 85 ASP A C 1
ATOM 646 O O . ASP A 1 85 ? 2.515 0.257 5.259 1.00 85.06 85 ASP A O 1
ATOM 650 N N . HIS A 1 86 ? 3.447 -0.293 7.225 1.00 89.31 86 HIS A N 1
ATOM 651 C CA . HIS A 1 86 ? 2.264 -0.977 7.753 1.00 89.31 86 HIS A CA 1
ATOM 652 C C . HIS A 1 86 ? 1.073 -0.021 7.882 1.00 89.31 86 HIS A C 1
ATOM 654 O O . HIS A 1 86 ? -0.000 -0.281 7.334 1.00 89.31 86 HIS A O 1
ATOM 660 N N . ALA A 1 87 ? 1.260 1.116 8.552 1.00 92.25 87 ALA A N 1
ATOM 661 C CA . ALA A 1 87 ? 0.192 2.089 8.730 1.00 92.25 87 ALA A CA 1
ATOM 662 C C . ALA A 1 87 ? -0.272 2.694 7.399 1.00 92.25 87 ALA A C 1
ATOM 664 O O . ALA A 1 87 ? -1.469 2.906 7.197 1.00 92.25 87 ALA A O 1
ATOM 665 N N . TYR A 1 88 ? 0.654 2.934 6.467 1.00 90.94 88 TYR A N 1
ATOM 666 C CA . TYR A 1 88 ? 0.314 3.403 5.131 1.00 90.94 88 TYR A CA 1
ATOM 667 C C . TYR A 1 88 ? -0.596 2.410 4.396 1.00 90.94 88 TYR A C 1
ATOM 669 O O . TYR A 1 88 ? -1.614 2.809 3.826 1.00 90.94 88 TYR A O 1
ATOM 677 N N . LEU A 1 89 ? -0.249 1.120 4.414 1.00 91.38 89 LEU A N 1
ATOM 678 C CA . LEU A 1 89 ? -1.017 0.077 3.733 1.00 91.38 89 LEU A CA 1
ATOM 679 C C . LEU A 1 89 ? -2.408 -0.105 4.345 1.00 91.38 89 LEU A C 1
ATOM 681 O O . LEU A 1 89 ? -3.382 -0.199 3.597 1.00 91.38 89 LEU A O 1
ATOM 685 N N . LEU A 1 90 ? -2.521 -0.059 5.675 1.00 92.44 90 LEU A N 1
ATOM 686 C CA . LEU A 1 90 ? -3.811 -0.042 6.372 1.00 92.44 90 LEU A CA 1
ATOM 687 C C . LEU A 1 90 ? -4.663 1.162 5.942 1.00 92.44 90 LEU A C 1
ATOM 689 O O . LEU A 1 90 ? -5.842 1.010 5.622 1.00 92.44 90 LEU A O 1
ATOM 693 N N . ALA A 1 91 ? -4.064 2.354 5.857 1.00 94.06 91 ALA A N 1
ATOM 694 C CA . ALA A 1 91 ? -4.775 3.562 5.449 1.00 94.06 91 ALA A CA 1
ATOM 695 C C . ALA A 1 91 ? -5.244 3.511 3.988 1.00 94.06 91 ALA A C 1
ATOM 697 O O . ALA A 1 91 ? -6.375 3.885 3.674 1.00 94.06 91 ALA A O 1
ATOM 698 N N . VAL A 1 92 ? -4.401 3.017 3.076 1.00 91.31 92 VAL A N 1
ATOM 699 C CA . VAL A 1 92 ? -4.804 2.776 1.685 1.00 91.31 92 VAL A CA 1
ATOM 700 C C . VAL A 1 92 ? -5.936 1.761 1.610 1.00 91.31 92 VAL A C 1
ATOM 702 O O . VAL A 1 92 ? -6.888 1.989 0.865 1.00 91.31 92 VAL A O 1
ATOM 705 N N . HIS A 1 93 ? -5.855 0.667 2.366 1.00 89.56 93 HIS A N 1
ATOM 706 C CA . HIS A 1 93 ? -6.905 -0.342 2.378 1.00 89.56 93 HIS A CA 1
ATOM 707 C C . HIS A 1 93 ? -8.237 0.239 2.852 1.00 89.56 93 HIS A C 1
ATOM 709 O O . HIS A 1 93 ? -9.247 0.053 2.178 1.00 89.56 93 HIS A O 1
ATOM 715 N N . GLY A 1 94 ? -8.220 1.031 3.929 1.00 91.94 94 GLY A N 1
ATOM 716 C CA . GLY A 1 94 ? -9.393 1.770 4.389 1.00 91.94 94 GLY A CA 1
ATOM 717 C C . GLY A 1 94 ? -9.981 2.665 3.295 1.00 91.94 94 GLY A C 1
ATOM 718 O O . GL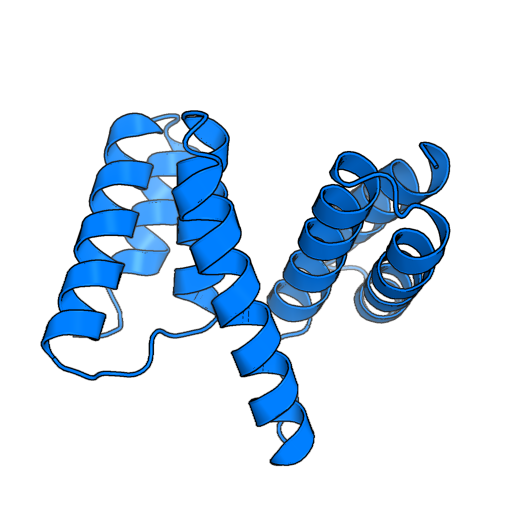Y A 1 94 ? -11.176 2.608 3.025 1.00 91.94 94 GLY A O 1
ATOM 719 N N . ARG A 1 95 ? -9.149 3.425 2.572 1.00 90.94 95 ARG A N 1
ATOM 720 C CA . ARG A 1 95 ? -9.622 4.249 1.442 1.00 90.94 95 ARG A CA 1
ATOM 721 C C . ARG A 1 95 ? -10.249 3.426 0.314 1.00 90.94 95 ARG A C 1
ATOM 723 O O . ARG A 1 95 ? -11.230 3.875 -0.272 1.00 90.94 95 ARG A O 1
ATOM 730 N N . LEU A 1 96 ? -9.707 2.246 0.008 1.00 86.81 96 LEU A N 1
ATOM 731 C CA . LEU A 1 96 ? -10.298 1.340 -0.983 1.00 86.81 96 LEU A CA 1
ATOM 732 C C . LEU A 1 96 ? -11.650 0.797 -0.506 1.00 86.81 96 LEU A C 1
ATOM 734 O O . LEU A 1 96 ? -12.598 0.809 -1.278 1.00 86.81 96 LEU A O 1
ATOM 738 N N . LEU A 1 97 ? -11.768 0.410 0.766 1.00 89.94 97 LEU A N 1
ATOM 739 C CA . LEU A 1 97 ? -13.036 -0.036 1.351 1.00 89.94 97 LEU A CA 1
ATOM 740 C C . LEU A 1 97 ? -14.102 1.067 1.316 1.00 89.94 97 LEU A C 1
ATOM 742 O O . LEU A 1 97 ? -15.244 0.792 0.966 1.00 89.94 97 LEU A O 1
ATOM 746 N N . ILE A 1 98 ? -13.737 2.328 1.579 1.00 92.00 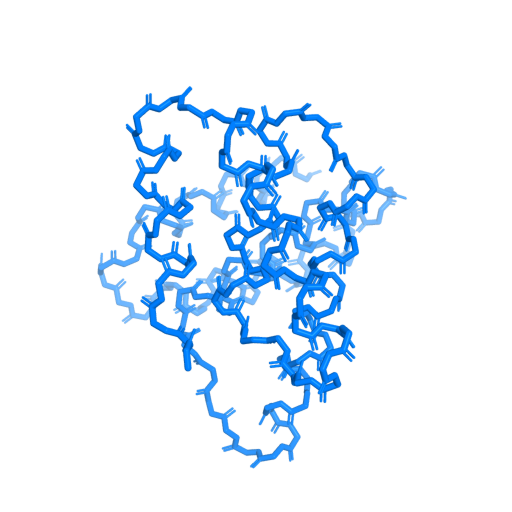98 ILE A N 1
ATOM 747 C CA . ILE A 1 98 ? -14.655 3.473 1.419 1.00 92.00 98 ILE A CA 1
ATOM 748 C C . ILE A 1 98 ? -15.151 3.570 -0.030 1.00 92.00 98 ILE A C 1
ATOM 750 O O . ILE A 1 98 ? -16.347 3.737 -0.260 1.00 92.00 98 ILE A O 1
ATOM 754 N N . GLN A 1 99 ? -14.251 3.449 -1.012 1.00 88.00 99 GLN A N 1
ATOM 755 C CA . GLN A 1 99 ? -14.618 3.474 -2.436 1.00 88.00 99 GLN A CA 1
ATOM 756 C C . GLN A 1 99 ? -15.523 2.304 -2.831 1.00 88.00 99 GLN A C 1
ATOM 758 O O . GLN A 1 99 ? -16.394 2.469 -3.683 1.00 88.00 99 GLN A O 1
ATOM 763 N N . ASP A 1 100 ? -15.327 1.148 -2.200 1.00 87.88 100 ASP A N 1
ATOM 764 C CA . ASP A 1 100 ? -16.107 -0.064 -2.434 1.00 87.88 100 ASP A CA 1
ATOM 765 C C . ASP A 1 100 ? -17.449 -0.056 -1.659 1.00 87.88 100 ASP A C 1
ATOM 767 O O . ASP A 1 100 ? -18.256 -0.972 -1.809 1.00 87.88 100 ASP A O 1
ATOM 771 N N . GLY A 1 101 ? -17.736 1.000 -0.884 1.00 92.56 101 GLY A N 1
ATOM 772 C CA . GLY A 1 101 ? -18.990 1.165 -0.142 1.00 92.56 101 GLY A CA 1
ATOM 773 C C . GLY A 1 101 ? -19.020 0.453 1.214 1.00 92.56 101 GLY A C 1
ATOM 774 O O . GLY A 1 101 ? -20.100 0.203 1.745 1.00 92.56 101 GLY A O 1
ATOM 775 N N . GLU A 1 102 ? -17.853 0.151 1.785 1.00 94.31 102 GLU A N 1
ATOM 776 C CA . GLU A 1 102 ? -17.669 -0.553 3.061 1.00 94.31 102 GLU A CA 1
ATOM 777 C C . GLU A 1 102 ? -17.034 0.350 4.153 1.00 94.31 102 GLU A C 1
ATOM 779 O O . GLU A 1 102 ? -15.964 0.029 4.684 1.00 94.31 102 GLU A O 1
ATOM 784 N N . PRO A 1 103 ? -17.654 1.495 4.515 1.00 95.06 103 PRO A N 1
ATOM 785 C CA . PRO A 1 103 ? -17.066 2.478 5.432 1.00 95.06 103 PRO A CA 1
ATOM 786 C C . PRO A 1 103 ? -16.837 1.947 6.855 1.00 95.06 103 PRO A C 1
ATOM 788 O O . PRO A 1 103 ? -15.838 2.299 7.480 1.00 95.06 103 PRO A O 1
ATOM 791 N N . ASP A 1 104 ? -17.707 1.065 7.356 1.00 94.12 104 ASP A N 1
ATOM 792 C CA . ASP A 1 104 ? -17.570 0.503 8.707 1.00 94.12 104 ASP A CA 1
ATOM 793 C C . ASP A 1 104 ? -16.288 -0.332 8.833 1.00 94.12 104 ASP A C 1
ATOM 795 O O . ASP A 1 104 ? -15.505 -0.155 9.765 1.00 94.12 104 ASP A O 1
ATOM 799 N N . ARG A 1 105 ? -16.016 -1.184 7.836 1.00 92.62 105 ARG A N 1
ATOM 800 C CA . ARG A 1 105 ? -14.768 -1.958 7.770 1.00 92.62 105 ARG A CA 1
ATOM 801 C C . ARG A 1 105 ? -13.567 -1.051 7.544 1.00 92.62 105 ARG A C 1
ATOM 803 O O . ARG A 1 105 ? -12.502 -1.295 8.101 1.00 92.62 105 ARG A O 1
ATOM 810 N N . ALA A 1 106 ? -13.717 0.005 6.744 1.00 94.38 106 ALA A N 1
ATOM 811 C CA . ALA A 1 106 ? -12.644 0.968 6.527 1.00 94.38 106 ALA A CA 1
ATOM 812 C C . ALA A 1 106 ? -12.187 1.634 7.831 1.00 94.38 106 ALA A C 1
ATOM 814 O O . ALA A 1 106 ? -10.982 1.808 8.038 1.00 94.38 106 ALA A O 1
ATOM 815 N N . LEU A 1 107 ? -13.136 1.977 8.709 1.00 96.69 107 LEU A N 1
ATOM 816 C CA . LEU A 1 107 ? -12.849 2.608 9.992 1.00 96.69 107 LEU A CA 1
ATOM 817 C C . LEU A 1 107 ? -11.949 1.729 10.868 1.00 96.69 107 LEU A C 1
ATOM 819 O O . LEU A 1 107 ? -11.022 2.251 11.481 1.00 96.69 107 LEU A O 1
ATOM 823 N N . GLU A 1 108 ? -12.154 0.408 10.878 1.00 95.19 108 GLU A N 1
ATOM 824 C CA . GLU A 1 108 ? -11.319 -0.530 11.642 1.00 95.19 108 GLU A CA 1
ATOM 825 C C . GLU A 1 108 ? -9.839 -0.440 11.240 1.00 95.19 108 GLU A C 1
ATOM 827 O O . GLU A 1 108 ? -8.959 -0.336 12.099 1.00 95.19 108 GLU A O 1
ATOM 832 N N . PHE A 1 109 ? -9.548 -0.431 9.936 1.00 93.94 109 PHE A N 1
ATOM 833 C CA . PHE A 1 109 ? -8.174 -0.347 9.432 1.00 93.94 109 PHE A CA 1
ATOM 834 C C . PHE A 1 109 ? -7.561 1.041 9.635 1.00 93.94 109 PHE A C 1
ATOM 836 O O . PHE A 1 109 ? -6.381 1.160 9.972 1.00 93.94 109 PHE A O 1
ATOM 843 N N . LEU A 1 110 ? -8.351 2.103 9.470 1.00 96.50 110 LEU A N 1
ATOM 844 C CA . LEU A 1 110 ? -7.881 3.471 9.687 1.00 96.50 110 LEU A CA 1
ATOM 845 C C . LEU A 1 110 ? -7.584 3.745 11.166 1.00 96.50 110 LEU A C 1
ATOM 847 O O . LEU A 1 110 ? -6.596 4.407 11.481 1.00 96.50 110 LEU A O 1
ATOM 851 N N . GLU A 1 111 ? -8.373 3.187 12.082 1.00 97.12 111 GLU A N 1
ATOM 852 C CA . GLU A 1 111 ? -8.105 3.243 13.520 1.00 97.12 111 GLU A CA 1
ATOM 853 C C . GLU A 1 111 ? -6.817 2.497 13.895 1.00 97.12 111 GLU A C 1
ATOM 855 O O . GLU A 1 111 ? -6.011 3.016 14.672 1.00 97.12 111 GLU A O 1
ATOM 860 N N . GLN A 1 112 ? -6.552 1.335 13.291 1.00 94.50 112 GLN A N 1
ATOM 861 C CA . GLN A 1 112 ? -5.279 0.627 13.474 1.00 94.50 112 GLN A CA 1
ATOM 862 C C . GLN A 1 112 ? -4.090 1.447 12.956 1.00 94.50 112 GLN A C 1
ATOM 864 O O . GLN A 1 112 ? -3.094 1.614 13.665 1.00 94.50 112 GLN A O 1
ATOM 869 N N . ALA A 1 113 ? -4.207 2.033 11.759 1.00 95.19 113 ALA A N 1
ATOM 870 C CA . ALA A 1 113 ? -3.184 2.922 11.211 1.00 95.19 113 ALA A CA 1
ATOM 871 C C . ALA A 1 113 ? -2.926 4.121 12.140 1.00 95.19 113 ALA A C 1
ATOM 873 O O . ALA A 1 113 ? -1.775 4.460 12.423 1.00 95.19 113 ALA A O 1
ATOM 874 N N . LYS A 1 114 ? -3.992 4.729 12.677 1.00 97.06 114 LYS A N 1
ATOM 875 C CA . LYS A 1 114 ? -3.909 5.836 13.638 1.00 97.06 114 LYS A CA 1
ATOM 876 C C . LYS A 1 114 ? -3.125 5.429 14.887 1.00 97.06 114 LYS A C 1
ATOM 878 O O . LYS A 1 114 ? -2.226 6.155 15.308 1.00 97.06 114 LYS A O 1
ATOM 883 N N . GLN A 1 115 ? -3.437 4.268 15.464 1.00 95.62 115 GLN A N 1
ATOM 884 C CA . GLN A 1 115 ? -2.757 3.766 16.659 1.00 95.62 115 GLN A CA 1
ATOM 885 C C . GLN A 1 115 ? -1.263 3.539 16.411 1.00 95.62 115 GLN A C 1
ATOM 887 O O . GLN A 1 115 ? -0.449 4.021 17.201 1.00 95.62 115 GLN A O 1
ATOM 892 N N . LEU A 1 116 ? -0.891 2.903 15.295 1.00 93.38 116 LEU A N 1
ATOM 893 C CA . LEU A 1 116 ? 0.513 2.682 14.927 1.00 93.38 116 LEU A CA 1
ATOM 894 C C . LEU A 1 116 ? 1.295 3.999 14.840 1.00 93.38 116 LEU A C 1
ATOM 896 O O . LEU A 1 116 ? 2.372 4.126 15.423 1.00 93.38 116 LEU A O 1
ATOM 900 N N . LEU A 1 117 ? 0.726 5.003 14.170 1.00 94.94 117 LEU A N 1
ATOM 901 C CA . LEU A 1 117 ? 1.389 6.287 13.923 1.00 94.94 117 LEU A CA 1
ATOM 902 C C . LEU A 1 117 ? 1.416 7.203 15.156 1.00 94.94 117 LEU A C 1
ATOM 904 O O . LEU A 1 117 ? 2.229 8.123 15.216 1.00 94.94 117 LEU A O 1
ATOM 908 N N . SER A 1 118 ? 0.569 6.955 16.160 1.00 93.06 118 SER A N 1
ATOM 909 C CA . SER A 1 118 ? 0.530 7.744 17.401 1.00 93.06 118 SER A CA 1
ATOM 910 C C . SER A 1 118 ? 1.737 7.518 18.323 1.00 93.06 118 SER A C 1
ATOM 912 O O . SER A 1 118 ? 1.966 8.299 19.248 1.00 93.06 118 SER A O 1
ATOM 914 N N . THR A 1 119 ? 2.517 6.465 18.066 1.00 85.94 119 THR A N 1
ATOM 915 C CA . THR A 1 119 ? 3.620 6.025 18.931 1.00 85.94 119 THR A CA 1
ATOM 916 C C . THR A 1 119 ? 4.876 6.894 18.832 1.00 85.94 119 THR A C 1
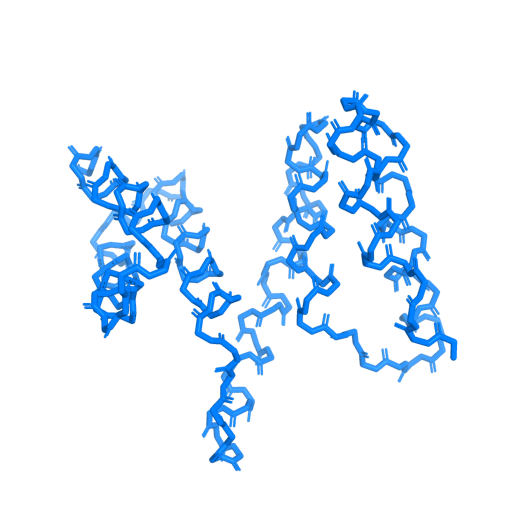ATOM 918 O O . THR A 1 119 ? 5.660 6.933 19.780 1.00 85.94 119 THR A O 1
ATOM 921 N N . ASP A 1 120 ? 5.072 7.616 17.723 1.00 90.38 120 ASP A N 1
ATOM 922 C CA . ASP A 1 120 ? 6.291 8.385 17.463 1.00 90.38 120 ASP A CA 1
ATOM 923 C C . ASP A 1 120 ? 5.988 9.720 16.763 1.00 90.38 120 ASP A C 1
ATOM 925 O O . ASP A 1 120 ? 5.240 9.792 15.787 1.00 90.38 120 ASP A O 1
ATOM 929 N N . GLN A 1 121 ? 6.622 10.804 17.225 1.00 90.81 121 GLN A N 1
ATOM 930 C CA . GLN A 1 121 ? 6.458 12.135 16.635 1.00 90.81 121 GLN A CA 1
ATOM 931 C C . GLN A 1 121 ? 6.924 12.231 15.178 1.00 90.81 121 GLN A C 1
ATOM 933 O O . GLN A 1 121 ? 6.474 13.138 14.471 1.00 90.81 121 GLN A O 1
ATOM 938 N N . ARG A 1 122 ? 7.809 11.334 14.727 1.00 94.31 122 ARG A N 1
ATOM 939 C CA . ARG A 1 122 ? 8.288 11.284 13.338 1.00 94.31 122 ARG A CA 1
ATOM 940 C C . ARG A 1 122 ? 7.150 11.080 12.336 1.00 94.31 122 ARG A C 1
ATOM 942 O O . ARG A 1 122 ? 7.218 11.632 11.247 1.00 94.31 122 ARG A O 1
ATOM 949 N N . PHE A 1 123 ? 6.077 10.401 12.740 1.00 94.25 123 PHE A N 1
ATOM 950 C CA . PHE A 1 123 ? 4.932 10.067 11.889 1.00 94.25 123 PHE A CA 1
ATOM 951 C C . PHE A 1 123 ? 3.773 11.064 11.974 1.00 94.25 123 PHE A C 1
ATOM 953 O O . PHE A 1 123 ? 2.636 10.765 11.608 1.00 94.25 123 PHE A O 1
ATOM 960 N N . ARG A 1 124 ? 4.019 12.278 12.484 1.00 94.38 124 ARG A N 1
ATOM 961 C CA . ARG A 1 124 ? 2.968 13.285 12.701 1.00 94.38 124 ARG A CA 1
ATOM 962 C C . ARG A 1 124 ? 2.184 13.601 11.425 1.00 94.38 124 ARG A C 1
ATOM 964 O O . ARG A 1 124 ? 0.973 13.820 11.488 1.00 94.38 124 ARG A O 1
ATOM 971 N N . ARG A 1 125 ? 2.868 13.654 10.279 1.00 93.88 125 ARG A N 1
ATOM 972 C CA . ARG A 1 125 ? 2.255 13.964 8.983 1.00 93.88 125 ARG A CA 1
ATOM 973 C C . ARG A 1 125 ? 1.292 12.856 8.570 1.00 93.88 125 ARG A C 1
ATOM 975 O O . ARG A 1 125 ? 0.130 13.135 8.297 1.00 93.88 125 ARG A O 1
ATOM 982 N N . GLU A 1 126 ? 1.763 11.622 8.578 1.00 94.12 126 GLU A N 1
ATOM 983 C CA . GLU A 1 126 ? 1.014 10.422 8.217 1.00 94.12 126 GLU A CA 1
ATOM 984 C C . GLU A 1 126 ? -0.179 10.247 9.164 1.00 94.12 126 GLU A C 1
ATOM 986 O O . GLU A 1 126 ? -1.301 10.034 8.711 1.00 94.12 126 GLU A O 1
ATOM 991 N N . HIS A 1 127 ? 0.025 10.465 10.468 1.00 96.25 127 HIS A N 1
ATOM 992 C CA . HIS A 1 127 ? -1.042 10.444 11.467 1.00 96.25 127 HIS A CA 1
ATOM 993 C C . HIS A 1 127 ? -2.143 11.467 11.146 1.00 96.25 127 HIS A C 1
ATOM 995 O O . HIS A 1 127 ? -3.330 11.155 11.211 1.00 96.25 127 HIS A O 1
ATOM 1001 N N . SER A 1 128 ? -1.762 12.677 10.727 1.00 96.44 128 SER A N 1
ATOM 1002 C CA . SER A 1 128 ? -2.716 13.731 10.352 1.00 96.44 128 SER A CA 1
ATOM 1003 C C . SER A 1 128 ? -3.504 13.377 9.087 1.00 96.44 128 SER A C 1
ATOM 1005 O O . SER A 1 128 ? -4.688 13.697 8.992 1.00 96.44 128 SER A O 1
ATOM 1007 N N . ILE A 1 129 ? -2.869 12.698 8.126 1.00 94.75 129 ILE A N 1
ATOM 1008 C CA . ILE A 1 129 ? -3.535 12.199 6.915 1.00 94.75 129 ILE A CA 1
ATOM 1009 C C . ILE A 1 129 ? -4.601 11.166 7.293 1.00 94.75 129 ILE A C 1
ATOM 1011 O O . ILE A 1 129 ? -5.743 11.304 6.862 1.00 94.75 129 ILE A O 1
ATOM 1015 N N . VAL A 1 130 ? -4.257 10.192 8.142 1.00 96.75 130 VAL A N 1
ATOM 1016 C CA . VAL A 1 130 ? -5.198 9.154 8.597 1.00 96.75 130 VAL A CA 1
ATOM 1017 C C . VAL A 1 130 ? -6.380 9.758 9.354 1.00 96.75 130 VAL A C 1
ATOM 1019 O O . VAL A 1 130 ? -7.520 9.391 9.091 1.00 96.75 130 VAL A O 1
ATOM 1022 N N . LEU A 1 131 ? -6.150 10.735 10.235 1.00 97.06 131 LEU A N 1
ATOM 1023 C CA . LEU A 1 131 ? -7.239 11.454 10.910 1.00 97.06 131 LEU A CA 1
ATOM 1024 C C . LEU A 1 131 ? -8.168 12.165 9.917 1.00 97.06 131 LEU A C 1
ATOM 1026 O O . LEU A 1 131 ? -9.383 12.174 10.101 1.00 97.06 131 LEU A O 1
ATOM 1030 N N . GLY A 1 132 ? -7.602 12.741 8.855 1.00 96.06 132 GLY A N 1
ATOM 1031 C CA . GLY A 1 132 ? -8.375 13.339 7.772 1.00 96.06 132 GLY A CA 1
ATOM 1032 C C . GLY A 1 132 ? -9.195 12.316 6.987 1.00 96.06 132 GLY A C 1
ATOM 1033 O O . GLY A 1 132 ? -10.293 12.645 6.554 1.00 96.06 132 GLY A O 1
ATOM 1034 N N . ASP A 1 133 ? -8.688 11.097 6.807 1.00 94.88 133 ASP A N 1
ATOM 1035 C CA . ASP A 1 133 ? -9.431 10.006 6.172 1.00 94.88 133 ASP A CA 1
ATOM 1036 C C . ASP A 1 133 ? -10.588 9.527 7.061 1.00 94.88 133 ASP A C 1
ATOM 1038 O O . ASP A 1 133 ? -11.705 9.410 6.566 1.00 94.88 133 ASP A O 1
ATOM 1042 N N . ILE A 1 134 ? -10.358 9.359 8.369 1.00 96.50 134 ILE A N 1
ATOM 1043 C CA . ILE A 1 134 ? -11.399 9.001 9.352 1.00 96.50 134 ILE A CA 1
ATOM 1044 C C . ILE A 1 134 ? -12.515 10.050 9.381 1.00 96.50 134 ILE A C 1
ATOM 1046 O O . ILE A 1 134 ? -13.688 9.703 9.381 1.00 96.50 134 ILE A O 1
ATOM 1050 N N . ALA A 1 135 ? -12.168 11.339 9.366 1.00 95.25 135 ALA A N 1
ATOM 1051 C CA . ALA A 1 135 ? -13.147 12.425 9.425 1.00 95.25 135 ALA A CA 1
ATOM 1052 C C . ALA A 1 135 ? -14.027 12.560 8.164 1.00 95.25 135 ALA A C 1
ATOM 1054 O O . ALA A 1 135 ? -14.962 13.360 8.169 1.00 95.25 135 ALA A O 1
ATOM 1055 N N . ARG A 1 136 ? -13.699 11.853 7.072 1.00 87.25 136 ARG A N 1
ATOM 1056 C CA . ARG A 1 136 ? -14.468 11.855 5.815 1.00 87.25 136 ARG A CA 1
ATOM 1057 C C . ARG A 1 136 ? -15.418 10.663 5.677 1.00 87.25 136 ARG A C 1
ATOM 1059 O O . ARG A 1 136 ? -16.114 10.604 4.664 1.00 87.25 136 ARG A O 1
ATOM 1066 N N . ILE A 1 137 ? -15.404 9.735 6.634 1.00 87.12 137 ILE A N 1
ATOM 1067 C CA . ILE A 1 137 ? -16.378 8.641 6.747 1.00 87.12 137 ILE A CA 1
ATOM 1068 C C . ILE A 1 137 ? -17.686 9.208 7.297 1.00 87.12 137 ILE A C 1
ATOM 1070 O O . ILE A 1 137 ? -18.738 8.912 6.692 1.00 87.12 137 ILE A O 1
#

Nearest PDB structures (foldseek):
  7ai4-assembly2_B  TM=6.623E-01  e=4.212E-02  Homo sapiens
  7t7t-assembly2_B  TM=7.271E-01  e=1.214E-01  Citrus unshiu
  6swu-assembly3_E  TM=6.985E-01  e=8.974E-02  Mus musculus
  8glv-assembly1_Le  TM=7.551E-01  e=2.115E-01  Chlamydomonas reinhardtii
  4uzy-assembly1_A  TM=5.142E-01  e=4.984E-01  Chlamydomonas reinhardtii

Secondary structure (DSSP, 8-state):
-TTSHHHHHHHHHHTT-HHHHHHHHHHHHHHHHHTTPPPPHHHHHHHHHHHHHTT-HHHHHHHHHHHHHHHHHHHHTT----HHHHHHHHHHHHHHHHHTT-HHHHHHHHHHHHHHHTT-GGGHHHHHHHHHHHTT-